Protein AF-A0A8I0L1C1-F1 (afdb_monomer)

Radius of gyration: 14.45 Å; Cα contacts (8 Å, |Δi|>4): 28; chains: 1; bounding box: 28×33×35 Å

Secondary structure (DSSP, 8-state):
-------HHHHHHHHT-SSS-HHHHHHHHHHHHHHHHHHSGGG--HHHHHHHHHHHHHHHHHHHHHHHHHH-

Nearest PDB structures (foldseek):
  8tkf-assembly1_A  TM=4.012E-01  e=1.934E+00  Homo sapiens

Sequence (72 aa):
MGEIKLNREDSMRILNSTDASPDARVIAAFAVMFFEAVEHADELDAETYAIAHKLLRMGASELDHAREQANG

pLDDT: mean 89.33, std 11.67, range [44.72, 97.69]

Mean predicted aligned error: 4.83 Å

Solvent-accessible surface area (backbone atoms only — not comparable to full-atom values): 4223 Å² total; per-residue (Å²): 130,79,84,79,68,92,44,62,68,54,17,51,52,36,52,72,39,90,84,49,52,69,69,55,30,51,55,15,48,54,47,38,51,51,56,53,51,64,74,43,55,91,74,56,52,76,65,58,50,53,50,54,55,49,51,54,52,52,54,52,52,53,54,51,51,55,51,50,66,75,74,109

Structure (mmCIF, N/CA/C/O backbone):
data_AF-A0A8I0L1C1-F1
#
_entry.id   AF-A0A8I0L1C1-F1
#
loop_
_atom_site.group_PDB
_atom_site.id
_atom_site.type_symbol
_atom_site.label_atom_id
_atom_site.label_alt_id
_atom_site.label_comp_id
_atom_site.label_asym_id
_atom_site.label_entity_id
_atom_site.label_seq_id
_atom_site.pdbx_PDB_ins_code
_atom_site.Cartn_x
_atom_site.Cartn_y
_atom_site.Cartn_z
_atom_site.occupancy
_atom_site.B_iso_or_equiv
_atom_site.auth_seq_id
_atom_site.auth_comp_id
_atom_site.auth_asym_id
_atom_site.auth_atom_id
_atom_site.pdbx_PDB_model_num
ATOM 1 N N . MET A 1 1 ? 3.643 -8.620 -19.989 1.00 44.72 1 MET A N 1
ATOM 2 C CA . MET A 1 1 ? 3.412 -8.520 -18.533 1.00 44.72 1 MET A CA 1
ATOM 3 C C . MET A 1 1 ? 2.603 -9.733 -18.128 1.00 44.72 1 MET A C 1
ATOM 5 O O . MET A 1 1 ? 1.543 -9.924 -18.707 1.00 44.72 1 MET A O 1
ATOM 9 N N . GLY A 1 2 ? 3.125 -10.595 -17.249 1.00 49.84 2 GLY A N 1
ATOM 10 C CA . GLY A 1 2 ? 2.301 -11.660 -16.669 1.00 49.84 2 GLY A CA 1
ATOM 11 C C . GLY A 1 2 ? 1.120 -11.028 -15.935 1.00 49.84 2 GLY A C 1
ATOM 12 O O . GLY A 1 2 ? 1.293 -9.967 -15.336 1.00 49.84 2 GLY A O 1
ATOM 13 N N . GLU A 1 3 ? -0.072 -11.616 -16.046 1.00 51.94 3 GLU A N 1
ATOM 14 C CA . GLU A 1 3 ? -1.264 -11.140 -15.339 1.00 51.94 3 GLU A CA 1
ATOM 15 C C . GLU A 1 3 ? -0.951 -10.994 -13.847 1.00 51.94 3 GLU A C 1
ATOM 17 O O . GLU A 1 3 ? -0.717 -11.983 -13.150 1.00 51.94 3 GLU A O 1
ATOM 22 N N . ILE A 1 4 ? -0.935 -9.756 -13.352 1.00 55.41 4 ILE A N 1
ATOM 23 C CA . ILE A 1 4 ? -0.865 -9.505 -11.917 1.00 55.41 4 ILE A CA 1
ATOM 24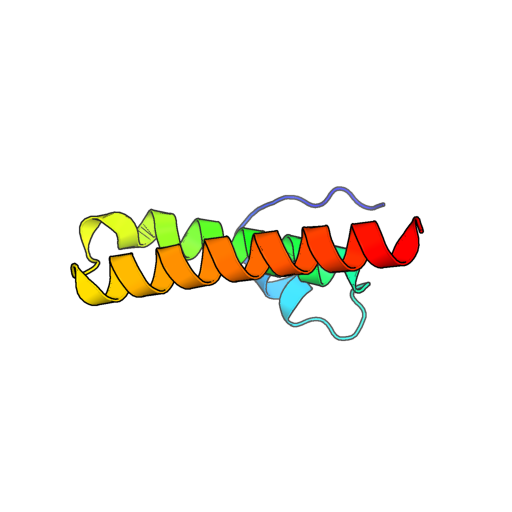 C C . ILE A 1 4 ? -2.239 -9.876 -11.366 1.00 55.41 4 ILE A C 1
ATOM 26 O O . ILE A 1 4 ? -3.198 -9.113 -11.484 1.00 55.41 4 ILE A O 1
ATOM 30 N N . LYS A 1 5 ? -2.352 -11.064 -10.775 1.00 64.19 5 LYS A N 1
ATOM 31 C CA . LYS A 1 5 ? -3.502 -11.397 -9.938 1.00 64.19 5 LYS A CA 1
ATOM 32 C C . LYS A 1 5 ? -3.365 -10.589 -8.650 1.00 64.19 5 LYS A C 1
ATOM 34 O O . LYS A 1 5 ? -2.565 -10.922 -7.785 1.00 64.19 5 LYS A O 1
ATOM 39 N N . LEU A 1 6 ? -4.108 -9.488 -8.551 1.00 71.50 6 LEU A N 1
ATOM 40 C CA . LEU A 1 6 ? -4.144 -8.627 -7.366 1.00 71.50 6 LEU A CA 1
ATOM 41 C C . LEU A 1 6 ? -4.853 -9.349 -6.210 1.00 71.50 6 LEU A C 1
ATOM 43 O O . LEU A 1 6 ? -6.033 -9.131 -5.951 1.00 71.50 6 LEU A O 1
ATOM 47 N N . ASN A 1 7 ? -4.134 -10.234 -5.526 1.00 89.75 7 ASN A N 1
ATOM 48 C CA . ASN A 1 7 ? -4.522 -10.790 -4.232 1.00 89.75 7 ASN A CA 1
ATOM 49 C C . ASN A 1 7 ? -3.412 -10.543 -3.200 1.00 89.75 7 ASN A C 1
ATOM 51 O O . ASN A 1 7 ? -2.279 -10.211 -3.561 1.00 89.75 7 ASN A O 1
ATOM 55 N N . ARG A 1 8 ? -3.745 -10.672 -1.911 1.00 90.19 8 ARG A N 1
ATOM 56 C CA . ARG A 1 8 ? -2.833 -10.345 -0.806 1.00 90.19 8 ARG A CA 1
ATOM 57 C C . ARG A 1 8 ? -1.545 -11.167 -0.843 1.00 90.19 8 ARG A C 1
ATOM 59 O O . ARG A 1 8 ? -0.465 -10.601 -0.708 1.00 90.19 8 ARG A O 1
ATOM 66 N N . GLU A 1 9 ? -1.655 -12.478 -1.042 1.00 92.62 9 GLU A N 1
ATOM 67 C CA . GLU A 1 9 ? -0.511 -13.394 -1.015 1.00 92.62 9 GLU A CA 1
ATOM 68 C C . GLU A 1 9 ? 0.476 -13.102 -2.152 1.00 92.62 9 GLU A C 1
ATOM 70 O O . GLU A 1 9 ? 1.675 -12.939 -1.919 1.00 92.62 9 GLU A O 1
ATOM 75 N N . ASP A 1 10 ? -0.031 -12.962 -3.376 1.00 92.75 10 ASP A N 1
ATOM 76 C CA . ASP A 1 10 ? 0.782 -12.655 -4.549 1.00 92.75 10 ASP A CA 1
ATOM 77 C C . ASP A 1 10 ? 1.417 -11.264 -4.428 1.00 92.75 10 ASP A C 1
ATOM 79 O O . ASP A 1 10 ? 2.590 -11.090 -4.761 1.00 92.75 10 ASP A O 1
ATOM 83 N N . SER A 1 11 ? 0.684 -10.289 -3.881 1.00 94.00 11 SER A N 1
ATOM 84 C CA . SER A 1 11 ? 1.202 -8.934 -3.655 1.00 94.00 11 SER A CA 1
ATOM 85 C C . SER A 1 11 ? 2.336 -8.935 -2.627 1.00 94.00 11 SER A C 1
ATOM 87 O O . SER A 1 11 ? 3.398 -8.370 -2.880 1.00 94.00 11 SER A O 1
ATOM 89 N N . MET A 1 12 ? 2.183 -9.650 -1.510 1.00 94.38 12 MET A N 1
ATOM 90 C CA . MET A 1 12 ? 3.264 -9.827 -0.534 1.00 94.38 12 MET A CA 1
ATOM 91 C C . MET A 1 12 ? 4.473 -10.541 -1.146 1.00 94.38 12 MET A C 1
ATOM 93 O O . MET A 1 12 ? 5.613 -10.148 -0.891 1.00 94.38 12 MET A O 1
ATOM 97 N N . ARG A 1 13 ? 4.256 -11.557 -1.991 1.00 94.50 13 ARG A N 1
ATOM 98 C CA . ARG A 1 13 ? 5.343 -12.269 -2.678 1.00 94.50 13 ARG A CA 1
ATOM 99 C C . ARG A 1 13 ? 6.123 -11.350 -3.620 1.00 94.50 13 ARG A C 1
ATOM 101 O O . ARG A 1 13 ? 7.350 -11.371 -3.608 1.00 94.50 13 ARG A O 1
ATOM 108 N N . ILE A 1 14 ? 5.428 -10.530 -4.411 1.00 94.81 14 ILE A N 1
ATOM 109 C CA . ILE A 1 14 ? 6.049 -9.569 -5.336 1.00 94.81 14 ILE A CA 1
ATOM 110 C C . ILE A 1 14 ? 6.801 -8.479 -4.566 1.00 94.81 14 ILE A C 1
ATOM 112 O O . ILE A 1 14 ? 7.932 -8.155 -4.925 1.00 94.81 14 ILE A O 1
ATOM 116 N N . LEU A 1 15 ? 6.211 -7.939 -3.496 1.00 93.69 15 LEU A N 1
ATOM 117 C CA . LEU A 1 15 ? 6.810 -6.867 -2.695 1.00 93.69 15 LEU A CA 1
ATOM 118 C C . LEU A 1 15 ? 8.170 -7.269 -2.100 1.00 93.69 15 LEU A C 1
ATOM 120 O O . LEU A 1 15 ? 9.090 -6.448 -2.053 1.00 93.69 15 LEU A O 1
ATOM 124 N N . ASN A 1 16 ? 8.289 -8.537 -1.696 1.00 94.19 16 ASN A N 1
ATOM 125 C CA . ASN A 1 16 ? 9.485 -9.116 -1.083 1.00 94.19 16 ASN A CA 1
ATOM 126 C C . ASN A 1 16 ? 10.460 -9.765 -2.087 1.00 94.19 16 ASN A 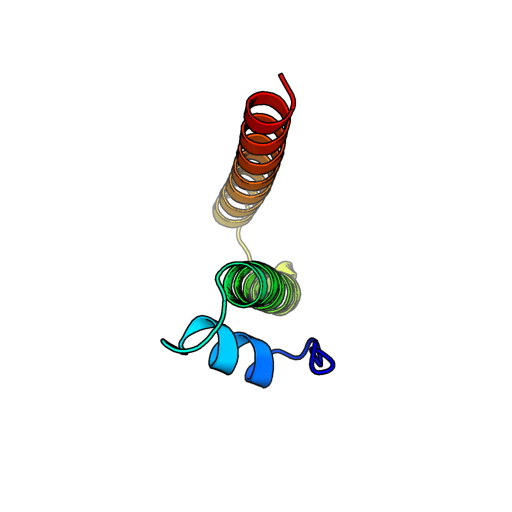C 1
ATOM 128 O O . ASN A 1 16 ? 11.506 -10.264 -1.678 1.00 94.19 16 ASN A O 1
ATOM 132 N N . SER A 1 17 ? 10.147 -9.777 -3.386 1.00 93.50 17 SER A N 1
ATOM 133 C CA . SER A 1 17 ? 11.024 -10.353 -4.410 1.00 93.50 17 SER A CA 1
ATOM 134 C C . SER A 1 17 ? 12.105 -9.363 -4.851 1.00 93.50 17 SER A C 1
ATOM 136 O O . SER A 1 17 ? 11.810 -8.219 -5.201 1.00 93.50 17 SER A O 1
ATOM 138 N N . THR A 1 18 ? 13.360 -9.819 -4.899 1.00 92.12 18 THR A N 1
ATOM 139 C CA . THR A 1 18 ? 14.489 -9.050 -5.454 1.00 92.12 18 THR A CA 1
ATOM 140 C C . THR A 1 18 ? 14.466 -8.977 -6.977 1.00 92.12 18 THR A C 1
ATOM 142 O O . THR A 1 18 ? 15.068 -8.074 -7.550 1.00 92.12 18 THR A O 1
ATOM 145 N N . ASP A 1 19 ? 13.750 -9.899 -7.622 1.00 93.81 19 ASP A N 1
ATOM 146 C CA . ASP A 1 19 ? 13.697 -10.031 -9.081 1.00 93.81 19 ASP A CA 1
ATOM 147 C C . ASP A 1 19 ? 12.499 -9.284 -9.689 1.00 93.81 19 ASP A C 1
ATOM 149 O O . ASP A 1 19 ? 12.343 -9.210 -10.910 1.00 93.81 19 ASP A O 1
ATOM 153 N N . ALA A 1 20 ? 11.619 -8.731 -8.849 1.00 92.75 20 ALA A N 1
ATOM 154 C CA . ALA A 1 20 ? 10.464 -7.973 -9.302 1.00 92.75 20 ALA A CA 1
ATOM 155 C C . ALA A 1 20 ? 10.878 -6.590 -9.827 1.00 92.75 20 ALA A C 1
ATOM 157 O O . ALA A 1 20 ? 11.601 -5.837 -9.170 1.00 92.75 20 ALA A O 1
ATOM 158 N N . SER A 1 21 ? 10.348 -6.218 -10.996 1.00 94.81 21 SER A N 1
ATOM 159 C CA . SER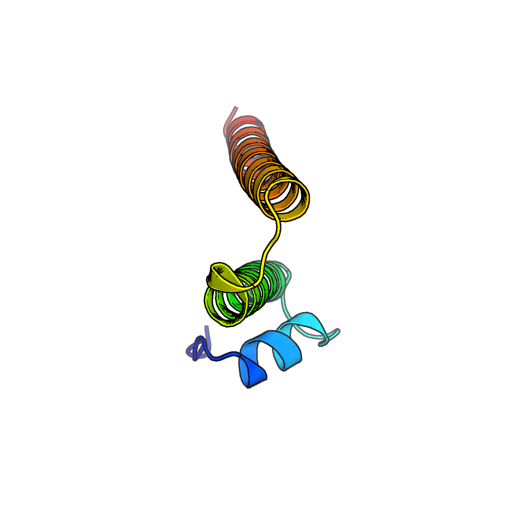 A 1 21 ? 10.516 -4.870 -11.551 1.00 94.81 21 SER A CA 1
ATOM 160 C C . SER A 1 21 ? 9.992 -3.798 -10.581 1.00 94.81 21 SER A C 1
ATOM 162 O O . SER A 1 21 ? 8.995 -4.066 -9.899 1.00 94.81 21 SER A O 1
ATOM 164 N N . PRO A 1 22 ? 10.559 -2.577 -10.578 1.00 91.75 22 PRO A N 1
ATOM 165 C CA . PRO A 1 22 ? 10.078 -1.471 -9.748 1.00 91.75 22 PRO A CA 1
ATOM 166 C C . PRO A 1 22 ? 8.563 -1.240 -9.843 1.00 91.75 22 PRO A C 1
ATOM 168 O O . PRO A 1 22 ? 7.899 -1.197 -8.812 1.00 91.75 22 PRO A O 1
ATOM 171 N N . ASP A 1 23 ? 7.999 -1.214 -11.053 1.00 92.06 23 ASP A N 1
ATOM 172 C CA . ASP A 1 23 ? 6.560 -1.007 -11.279 1.00 92.06 23 ASP A CA 1
ATOM 173 C C . ASP A 1 23 ? 5.704 -2.070 -10.575 1.00 92.06 23 ASP A C 1
ATOM 175 O O . ASP A 1 23 ? 4.745 -1.755 -9.870 1.00 92.06 23 ASP A O 1
ATOM 179 N N . ALA A 1 24 ? 6.084 -3.345 -10.711 1.00 92.56 24 ALA A N 1
ATOM 180 C CA . ALA A 1 24 ? 5.401 -4.454 -10.047 1.00 92.56 24 ALA A CA 1
ATOM 181 C C . ALA A 1 24 ? 5.483 -4.347 -8.517 1.00 92.56 24 ALA A C 1
ATOM 183 O O . ALA A 1 24 ? 4.498 -4.624 -7.834 1.00 92.56 24 ALA A O 1
ATOM 184 N N . ARG A 1 25 ? 6.628 -3.909 -7.975 1.00 93.38 25 ARG A N 1
ATOM 185 C CA . ARG A 1 25 ? 6.799 -3.692 -6.529 1.00 93.38 25 ARG A CA 1
ATOM 186 C C . ARG A 1 25 ? 5.937 -2.540 -6.019 1.00 93.38 25 ARG A C 1
ATOM 188 O O . ARG A 1 25 ? 5.352 -2.671 -4.948 1.00 93.38 25 ARG A O 1
ATOM 195 N N . VAL A 1 26 ? 5.813 -1.454 -6.784 1.00 92.44 26 VAL A N 1
ATOM 196 C CA . VAL A 1 26 ? 4.924 -0.330 -6.448 1.00 92.44 26 VAL A CA 1
ATOM 197 C C . VAL A 1 26 ? 3.468 -0.794 -6.430 1.00 92.44 26 VAL A C 1
ATOM 199 O O . VAL A 1 26 ? 2.792 -0.620 -5.420 1.00 92.44 26 VAL A O 1
ATOM 202 N N . ILE A 1 27 ? 2.996 -1.460 -7.489 1.00 92.69 27 ILE A N 1
ATOM 203 C CA . ILE A 1 27 ? 1.624 -1.995 -7.555 1.00 92.69 27 ILE A CA 1
ATOM 204 C C . ILE A 1 27 ? 1.349 -2.947 -6.382 1.00 92.69 27 ILE A C 1
ATOM 206 O O . ILE A 1 27 ? 0.312 -2.841 -5.727 1.00 92.69 27 ILE A O 1
ATOM 210 N N . ALA A 1 28 ? 2.291 -3.843 -6.082 1.00 94.25 28 ALA A N 1
ATOM 211 C CA . ALA A 1 28 ? 2.183 -4.774 -4.967 1.00 94.25 28 ALA A CA 1
ATOM 212 C C . ALA A 1 28 ? 2.101 -4.065 -3.605 1.00 94.25 28 ALA A C 1
ATOM 214 O O . ALA A 1 28 ? 1.282 -4.450 -2.774 1.00 94.25 28 ALA A O 1
ATOM 215 N N . ALA A 1 29 ? 2.890 -3.009 -3.381 1.00 93.38 29 ALA A N 1
ATOM 216 C CA . ALA A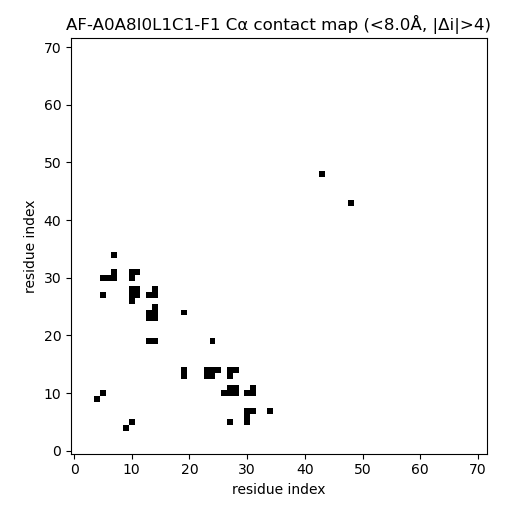 1 29 ? 2.834 -2.225 -2.148 1.00 93.38 29 ALA A CA 1
ATOM 217 C C . ALA A 1 29 ? 1.452 -1.584 -1.939 1.00 93.38 29 ALA A C 1
ATOM 219 O O . ALA A 1 29 ? 0.878 -1.695 -0.856 1.00 93.38 29 ALA A O 1
ATOM 220 N N . PHE A 1 30 ? 0.884 -0.973 -2.985 1.00 93.31 30 PHE A N 1
ATOM 221 C CA . PHE A 1 30 ? -0.457 -0.383 -2.920 1.00 93.31 30 PHE A CA 1
ATOM 222 C C . PHE A 1 30 ? -1.546 -1.435 -2.690 1.00 93.31 30 PHE A C 1
ATOM 224 O O . PHE A 1 30 ? -2.484 -1.186 -1.934 1.00 93.31 30 PHE A O 1
ATOM 231 N N . ALA A 1 31 ? -1.413 -2.617 -3.293 1.00 93.81 31 ALA A N 1
ATOM 232 C CA . ALA A 1 31 ? -2.345 -3.717 -3.078 1.00 93.81 31 ALA A CA 1
ATOM 233 C C . ALA A 1 31 ? -2.309 -4.228 -1.629 1.00 93.81 31 ALA A C 1
ATOM 235 O O . ALA A 1 31 ? -3.362 -4.380 -1.013 1.00 93.81 31 ALA A O 1
ATOM 236 N N . VAL A 1 32 ? -1.116 -4.439 -1.058 1.00 94.25 32 VAL A N 1
ATOM 237 C CA . VAL A 1 32 ? -0.954 -4.840 0.352 1.00 94.25 32 VAL A CA 1
ATOM 238 C C . VAL A 1 32 ? -1.564 -3.796 1.282 1.00 94.25 32 VAL A C 1
ATOM 240 O O . VAL A 1 32 ? -2.385 -4.145 2.123 1.00 94.25 32 VAL A O 1
ATOM 243 N N . MET A 1 33 ? -1.230 -2.519 1.082 1.00 93.38 33 MET A N 1
ATOM 244 C CA . MET A 1 33 ? -1.789 -1.414 1.862 1.00 93.38 33 MET A CA 1
ATOM 245 C C . MET A 1 33 ? -3.321 -1.384 1.795 1.00 93.38 33 MET A C 1
ATOM 247 O O . MET A 1 33 ? -3.968 -1.234 2.826 1.00 93.38 33 MET A O 1
ATOM 251 N N . PHE A 1 34 ? -3.908 -1.535 0.603 1.00 92.31 34 PHE A N 1
ATOM 252 C CA . PHE A 1 34 ? -5.361 -1.586 0.439 1.00 92.31 34 PHE A CA 1
ATOM 253 C C . PHE A 1 34 ? -5.980 -2.741 1.230 1.00 92.31 34 PHE A C 1
ATOM 255 O O . PHE A 1 34 ? -6.940 -2.530 1.967 1.00 92.31 34 PHE A O 1
ATOM 262 N N . PHE A 1 35 ? -5.428 -3.951 1.099 1.00 94.06 35 PHE A N 1
ATOM 263 C CA . PHE A 1 35 ? -5.967 -5.110 1.801 1.00 94.06 35 PHE A CA 1
ATOM 264 C C . PHE A 1 35 ? -5.845 -4.984 3.320 1.00 94.06 35 PHE A C 1
ATOM 266 O O . PHE A 1 35 ? -6.753 -5.430 4.010 1.00 94.06 35 PHE A O 1
ATOM 273 N N . GLU A 1 36 ? -4.756 -4.413 3.832 1.00 93.56 36 GLU A N 1
ATOM 274 C CA . GLU A 1 36 ? -4.567 -4.187 5.269 1.00 93.56 36 GLU A CA 1
ATOM 275 C C . GLU A 1 36 ? -5.556 -3.139 5.798 1.00 93.56 36 GLU A C 1
ATOM 277 O O . GLU A 1 36 ? -6.253 -3.358 6.786 1.00 93.56 36 GLU A O 1
ATOM 282 N N . ALA A 1 37 ? -5.670 -2.011 5.089 1.00 91.69 37 ALA A N 1
ATOM 283 C CA . ALA A 1 37 ? -6.536 -0.909 5.485 1.00 91.69 37 ALA A CA 1
ATOM 284 C C . ALA A 1 37 ? -8.017 -1.304 5.489 1.00 91.69 37 ALA A C 1
ATOM 286 O O . ALA A 1 37 ?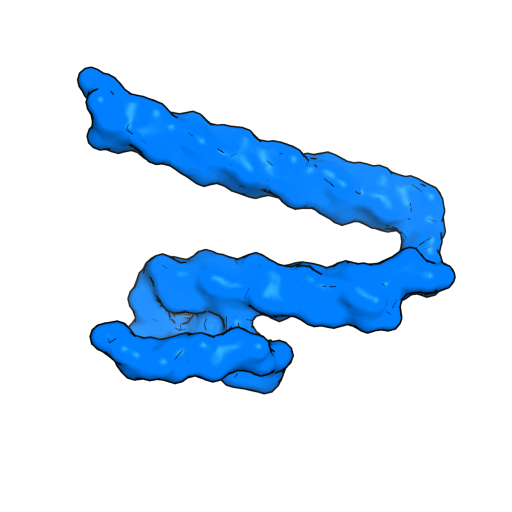 -8.754 -0.868 6.365 1.00 91.69 37 ALA A O 1
ATOM 287 N N . VAL A 1 38 ? -8.458 -2.114 4.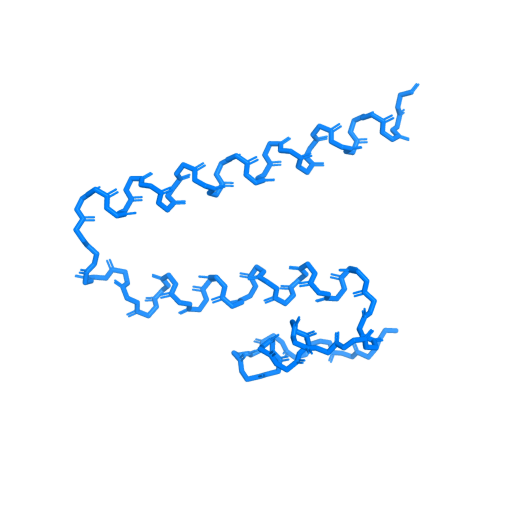520 1.00 91.38 38 VAL A N 1
ATOM 288 C CA . VAL A 1 38 ? -9.854 -2.572 4.444 1.00 91.38 38 VAL A CA 1
ATOM 289 C C . VAL A 1 38 ? -10.162 -3.642 5.488 1.00 91.38 38 VAL A C 1
ATOM 291 O O . VAL A 1 38 ? -11.261 -3.627 6.031 1.00 91.38 38 VAL A O 1
ATOM 294 N N . GLU A 1 39 ? -9.230 -4.553 5.784 1.00 94.19 39 GLU A N 1
ATOM 295 C CA . GLU A 1 39 ? -9.463 -5.595 6.796 1.00 94.19 39 GLU A CA 1
ATOM 296 C C . GLU A 1 39 ? -9.629 -5.011 8.200 1.00 94.19 39 GLU A C 1
ATOM 298 O O . GLU A 1 39 ? -10.501 -5.458 8.938 1.00 94.19 39 GLU A O 1
ATOM 303 N N . HIS A 1 40 ? -8.844 -3.988 8.541 1.00 94.44 40 HIS A N 1
ATOM 304 C CA . HIS A 1 40 ? -8.823 -3.411 9.886 1.00 94.44 40 HIS A CA 1
ATOM 305 C C . HIS A 1 40 ? -9.562 -2.074 10.005 1.00 94.44 40 HIS A C 1
ATOM 307 O O . HIS A 1 40 ? -9.469 -1.426 11.044 1.00 94.44 40 HIS A O 1
ATOM 313 N N . ALA A 1 41 ? -10.297 -1.636 8.974 1.00 90.75 41 ALA A N 1
ATOM 314 C CA . ALA A 1 41 ? -10.902 -0.299 8.921 1.00 90.75 41 ALA A CA 1
ATOM 315 C C . ALA A 1 41 ? -11.752 0.042 10.159 1.00 90.75 41 ALA A C 1
ATOM 317 O O . ALA A 1 41 ? -11.662 1.156 10.676 1.00 90.75 41 ALA A O 1
ATOM 318 N N . ASP A 1 42 ? -12.535 -0.924 10.643 1.00 93.94 42 ASP A N 1
ATOM 319 C CA . ASP A 1 42 ? -13.442 -0.756 11.786 1.00 93.94 42 ASP A CA 1
ATOM 320 C C . ASP A 1 42 ? -12.725 -0.837 13.150 1.00 93.94 42 ASP A C 1
ATOM 322 O O . ASP A 1 42 ? -13.320 -0.542 14.187 1.00 93.94 42 ASP A O 1
ATOM 326 N N . GLU A 1 43 ? -11.449 -1.228 13.161 1.00 95.88 43 GLU A N 1
ATOM 327 C CA . GLU A 1 43 ? -10.621 -1.405 14.361 1.00 95.88 43 GLU A CA 1
ATOM 328 C C . GLU A 1 43 ? -9.673 -0.219 14.606 1.00 95.88 43 GLU A C 1
ATOM 330 O O . GLU A 1 43 ? -9.063 -0.122 15.673 1.00 95.88 43 GLU A O 1
ATOM 335 N N . LEU A 1 44 ? -9.538 0.693 13.635 1.00 94.69 44 LEU A N 1
ATOM 336 C CA . LEU A 1 44 ? -8.630 1.832 13.735 1.00 94.69 44 LEU A CA 1
ATOM 337 C C . LEU A 1 44 ? -9.164 2.902 14.690 1.00 94.69 44 LEU A C 1
ATOM 339 O O . LEU A 1 44 ? -10.309 3.349 14.592 1.00 94.69 44 LEU A O 1
ATOM 343 N N . ASP A 1 45 ? -8.290 3.404 15.560 1.00 97.44 45 ASP A N 1
ATOM 344 C CA . ASP A 1 45 ? -8.568 4.632 16.294 1.00 97.44 45 ASP A CA 1
ATOM 345 C C . ASP A 1 45 ? -8.459 5.879 15.393 1.00 97.44 45 ASP A C 1
ATOM 347 O O . ASP A 1 45 ? -7.925 5.858 14.276 1.00 97.44 45 ASP A O 1
ATOM 351 N N . ALA A 1 46 ? -8.992 7.001 15.885 1.00 95.88 46 ALA A N 1
ATOM 352 C CA . ALA A 1 46 ? -9.055 8.246 15.122 1.00 95.88 46 ALA A CA 1
ATOM 353 C C . ALA A 1 46 ? -7.666 8.792 14.735 1.00 95.88 46 ALA A C 1
ATOM 355 O O . ALA A 1 46 ? -7.528 9.430 13.689 1.00 95.88 46 ALA A O 1
ATOM 356 N N . GLU A 1 47 ? -6.645 8.553 15.561 1.00 97.69 47 GLU A N 1
ATOM 357 C CA . GLU A 1 47 ? -5.277 9.004 15.300 1.00 97.69 47 GLU A CA 1
ATOM 358 C C . GLU A 1 47 ? -4.642 8.193 14.164 1.00 97.69 47 GLU A C 1
ATOM 360 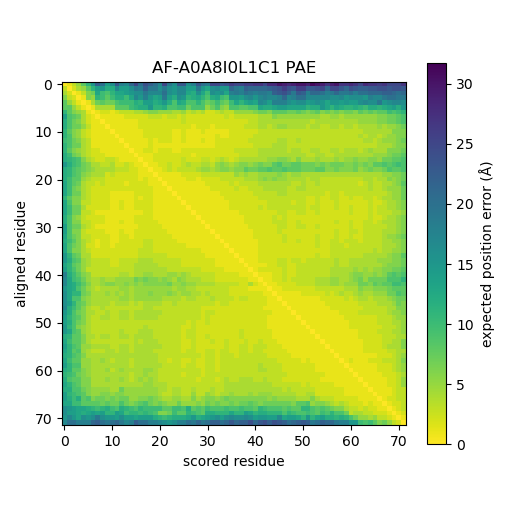O O . GLU A 1 47 ? -4.145 8.765 13.190 1.00 97.69 47 GLU A O 1
ATOM 365 N N . THR A 1 48 ? -4.737 6.867 14.234 1.00 95.88 48 THR A N 1
ATOM 366 C CA . THR A 1 48 ? -4.228 5.940 13.220 1.00 95.88 48 THR A CA 1
ATOM 367 C C . THR A 1 48 ? -4.928 6.163 11.884 1.00 95.88 48 THR A C 1
ATOM 369 O O . THR A 1 48 ? -4.264 6.258 10.848 1.00 95.88 48 THR A O 1
ATOM 372 N N . TYR A 1 49 ? -6.250 6.357 11.900 1.00 93.44 49 TYR A N 1
ATOM 373 C CA . TYR A 1 49 ? -7.023 6.715 10.711 1.00 93.44 49 TYR A CA 1
ATOM 374 C C . TYR A 1 49 ? -6.513 8.014 10.064 1.00 93.44 49 TYR A C 1
ATOM 376 O O . TYR A 1 49 ? -6.293 8.075 8.849 1.00 93.44 49 TYR A O 1
ATOM 384 N N . ALA A 1 50 ? -6.268 9.058 10.864 1.00 95.88 50 ALA A N 1
ATOM 385 C CA . ALA A 1 50 ? -5.755 10.333 10.366 1.00 95.88 50 ALA A CA 1
ATOM 386 C C . ALA A 1 50 ? -4.342 10.206 9.766 1.00 95.88 50 ALA A C 1
ATOM 388 O O . ALA A 1 50 ? -4.061 10.789 8.712 1.00 95.88 50 ALA A O 1
ATOM 389 N N . ILE A 1 51 ? -3.463 9.424 10.400 1.00 96.56 51 ILE A N 1
ATOM 390 C CA . ILE A 1 51 ? -2.106 9.155 9.905 1.00 96.56 51 ILE A CA 1
ATOM 391 C C . ILE A 1 51 ? -2.156 8.392 8.577 1.00 96.56 51 ILE A C 1
ATOM 393 O O . ILE A 1 51 ? -1.515 8.819 7.613 1.00 96.56 51 ILE A O 1
ATOM 397 N N . ALA A 1 52 ? -2.946 7.318 8.492 1.00 94.12 52 ALA A N 1
ATOM 398 C CA . ALA A 1 52 ? -3.100 6.526 7.273 1.00 94.12 52 ALA A CA 1
ATOM 399 C C . ALA A 1 52 ? -3.577 7.396 6.096 1.00 94.12 52 ALA A C 1
ATOM 401 O O . ALA A 1 52 ? -2.975 7.394 5.019 1.00 94.12 52 ALA A O 1
ATOM 402 N N . HIS A 1 53 ? -4.589 8.238 6.322 1.00 94.00 53 HIS A N 1
ATOM 403 C CA . HIS A 1 53 ? -5.068 9.180 5.310 1.00 94.00 53 HIS A CA 1
ATOM 404 C C . HIS A 1 53 ? -4.023 10.210 4.881 1.00 94.00 53 HIS A C 1
ATOM 406 O O . HIS A 1 53 ? -3.957 10.567 3.700 1.00 94.00 53 HIS A O 1
ATOM 412 N N . LYS A 1 54 ? -3.215 10.713 5.818 1.00 95.88 54 LYS A N 1
ATOM 413 C CA . LYS A 1 54 ? -2.136 11.651 5.500 1.00 95.88 54 LYS A CA 1
ATOM 414 C C . LYS A 1 54 ? -1.085 10.994 4.606 1.00 95.88 54 LYS A C 1
ATOM 416 O O . LYS A 1 54 ? -0.702 11.592 3.602 1.00 95.88 54 LYS A O 1
ATOM 421 N N . LEU A 1 55 ? -0.664 9.774 4.935 1.00 94.81 55 LEU A N 1
ATOM 422 C CA . LEU A 1 55 ? 0.318 9.021 4.151 1.00 94.81 55 LEU A CA 1
ATOM 423 C C . LEU A 1 55 ? -0.177 8.750 2.728 1.00 94.81 55 LEU A C 1
ATOM 425 O O . LEU A 1 55 ? 0.571 8.977 1.780 1.00 94.81 55 LEU A O 1
ATOM 429 N N . LEU A 1 56 ? -1.447 8.367 2.566 1.00 92.88 56 LEU A N 1
ATOM 430 C CA . LEU A 1 56 ? -2.071 8.189 1.250 1.00 92.88 56 LEU A CA 1
ATOM 431 C C . LEU A 1 56 ? -1.981 9.455 0.388 1.00 92.88 56 LEU A C 1
ATOM 433 O O . LEU A 1 56 ? -1.587 9.394 -0.775 1.00 92.88 56 LEU A O 1
ATOM 437 N N . ARG A 1 57 ? -2.320 10.614 0.965 1.00 94.62 57 ARG A N 1
ATOM 438 C CA . ARG A 1 57 ? -2.276 11.901 0.252 1.00 94.62 57 ARG A CA 1
ATOM 439 C C . ARG A 1 57 ? -0.852 12.306 -0.117 1.00 94.62 57 ARG A C 1
ATOM 441 O O . ARG A 1 57 ? -0.632 12.765 -1.232 1.00 94.62 57 ARG A O 1
ATOM 448 N N . MET A 1 58 ? 0.098 12.134 0.803 1.00 95.44 58 MET A N 1
ATOM 449 C CA . MET A 1 58 ? 1.510 12.423 0.540 1.00 95.44 58 MET A CA 1
ATOM 450 C C . MET A 1 58 ? 2.056 11.524 -0.572 1.00 95.44 58 MET A C 1
ATOM 452 O O . MET A 1 58 ? 2.666 12.027 -1.507 1.00 95.44 58 MET A O 1
ATOM 456 N N . GLY A 1 59 ? 1.779 10.218 -0.514 1.00 91.81 59 GLY A N 1
ATOM 457 C CA . GLY A 1 59 ? 2.208 9.269 -1.541 1.00 91.81 59 GLY A CA 1
ATOM 458 C C . GLY A 1 59 ? 1.663 9.612 -2.928 1.00 91.81 59 GLY A C 1
ATOM 459 O O . GLY A 1 59 ? 2.421 9.611 -3.891 1.00 91.81 59 GLY A O 1
ATOM 460 N N . ALA A 1 60 ? 0.377 9.964 -3.031 1.00 92.38 60 ALA A N 1
ATOM 461 C CA . ALA A 1 60 ? -0.216 10.410 -4.293 1.00 92.38 60 ALA A CA 1
ATOM 462 C C . ALA A 1 60 ? 0.453 11.690 -4.825 1.00 92.38 60 ALA A C 1
ATOM 464 O O . ALA A 1 60 ? 0.858 11.731 -5.983 1.00 92.38 60 ALA A O 1
ATOM 465 N N . SER A 1 61 ? 0.642 12.695 -3.962 1.00 94.75 61 SER A N 1
ATOM 466 C CA . SER A 1 61 ? 1.265 13.967 -4.346 1.00 94.75 61 SER A CA 1
ATOM 467 C C . SER A 1 61 ? 2.688 13.793 -4.880 1.00 94.75 61 SER A C 1
ATOM 469 O O . SER A 1 61 ? 3.051 14.442 -5.855 1.00 94.75 61 SER A O 1
ATOM 471 N N . GLU A 1 62 ? 3.498 12.928 -4.268 1.00 94.00 62 GLU A N 1
ATOM 472 C CA . GLU A 1 62 ? 4.872 12.687 -4.726 1.00 94.00 62 GLU A CA 1
ATOM 473 C C . GLU A 1 62 ? 4.919 11.958 -6.077 1.00 94.00 62 GL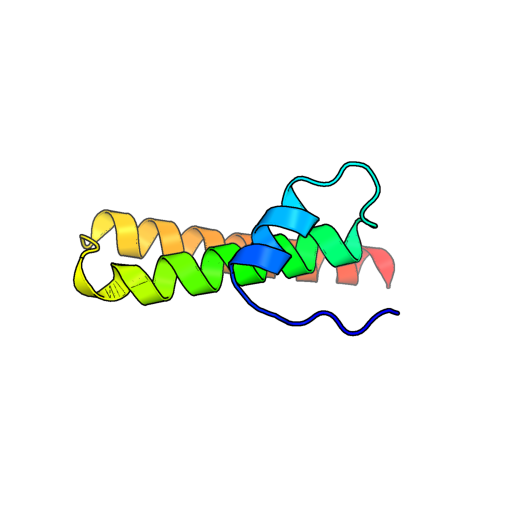U A C 1
ATOM 475 O O . GLU A 1 62 ? 5.787 12.248 -6.901 1.00 94.00 62 GLU A O 1
ATOM 480 N N . LEU A 1 63 ? 3.973 11.050 -6.347 1.00 91.56 63 LEU A N 1
ATOM 481 C CA . LEU A 1 63 ? 3.858 10.404 -7.659 1.00 91.56 63 LEU A CA 1
ATOM 482 C C . LEU A 1 63 ? 3.486 11.411 -8.755 1.00 91.56 63 LEU A C 1
ATOM 484 O O . LEU A 1 63 ? 4.065 11.368 -9.844 1.00 91.56 63 LEU A O 1
ATOM 488 N N . ASP A 1 64 ? 2.560 12.323 -8.459 1.00 93.81 64 ASP A N 1
ATOM 489 C CA . ASP A 1 64 ? 2.162 13.386 -9.382 1.00 93.81 64 ASP A CA 1
ATOM 490 C C . ASP A 1 64 ? 3.331 14.348 -9.646 1.00 93.81 64 ASP A C 1
ATOM 492 O O . ASP A 1 64 ? 3.684 14.573 -10.804 1.00 93.81 64 ASP A O 1
ATOM 496 N N . HIS A 1 65 ? 4.017 14.822 -8.597 1.00 93.88 65 HIS A N 1
ATOM 497 C CA . HIS A 1 65 ? 5.204 15.675 -8.735 1.00 93.88 65 HIS A CA 1
ATOM 498 C C . HIS A 1 65 ? 6.314 15.009 -9.560 1.00 93.88 65 HIS A C 1
ATOM 500 O O . HIS A 1 65 ? 6.888 15.638 -10.451 1.00 93.88 65 HIS A O 1
ATOM 506 N N . ALA A 1 66 ? 6.619 13.732 -9.302 1.00 90.88 66 ALA A N 1
ATOM 507 C CA . ALA A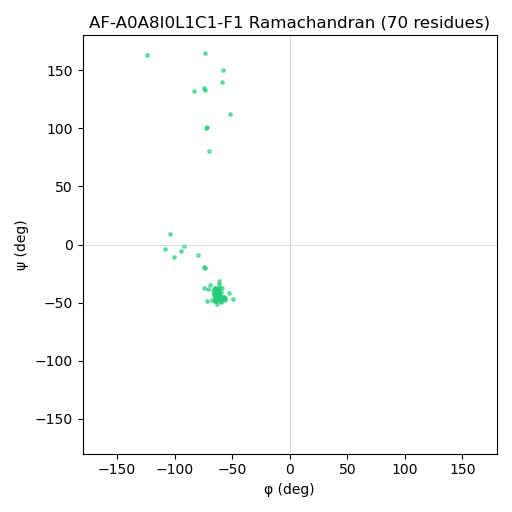 1 66 ? 7.629 12.997 -10.062 1.00 90.88 66 ALA A CA 1
ATOM 508 C C . ALA A 1 66 ? 7.252 12.883 -11.549 1.00 90.88 66 ALA A C 1
ATOM 510 O O . ALA A 1 66 ? 8.110 12.978 -12.429 1.00 90.88 66 ALA A O 1
ATOM 511 N N . ARG A 1 67 ? 5.958 12.718 -11.845 1.00 89.81 67 ARG A N 1
ATOM 512 C CA . ARG A 1 67 ? 5.443 12.670 -13.215 1.00 89.81 67 ARG A CA 1
ATOM 513 C C . ARG A 1 67 ? 5.484 14.033 -13.900 1.00 89.81 67 ARG A C 1
ATOM 515 O O . ARG A 1 67 ? 5.774 14.087 -15.093 1.00 89.81 67 ARG A O 1
ATOM 522 N N . GLU A 1 68 ? 5.193 15.116 -13.192 1.00 90.69 68 GLU A N 1
ATOM 523 C CA . GLU A 1 68 ? 5.302 16.477 -13.726 1.00 90.69 68 GLU A CA 1
ATOM 524 C C . GLU A 1 68 ? 6.757 16.821 -14.067 1.00 90.69 68 GLU A C 1
ATOM 526 O O . GLU A 1 68 ? 7.024 17.283 -15.173 1.00 90.69 68 GLU A O 1
ATOM 531 N N . GLN A 1 69 ? 7.708 16.495 -13.183 1.00 84.25 69 GLN A N 1
ATOM 532 C CA . GLN A 1 69 ? 9.145 16.681 -13.431 1.00 84.25 69 GLN A CA 1
ATOM 533 C C . GLN A 1 69 ? 9.667 15.871 -14.623 1.00 84.25 69 GLN A C 1
ATOM 535 O O . GLN A 1 69 ? 10.564 16.324 -15.323 1.00 84.25 69 GLN A O 1
ATOM 540 N N . ALA A 1 70 ? 9.127 14.673 -14.860 1.00 79.06 70 ALA A N 1
ATOM 541 C CA . ALA A 1 70 ? 9.535 13.835 -15.986 1.00 79.06 70 ALA A CA 1
ATOM 542 C C . ALA A 1 70 ? 8.998 14.323 -17.348 1.00 79.06 70 ALA A C 1
ATOM 544 O O . ALA A 1 70 ? 9.522 13.913 -18.383 1.00 79.06 70 ALA A O 1
ATOM 545 N N . ASN A 1 71 ? 7.944 15.150 -17.359 1.00 74.62 71 ASN A N 1
ATOM 546 C CA . ASN A 1 71 ? 7.271 15.627 -18.574 1.00 74.62 71 ASN A CA 1
ATOM 547 C C . ASN A 1 71 ? 7.525 17.116 -18.890 1.00 74.62 71 ASN A C 1
ATOM 549 O O . ASN A 1 71 ? 7.018 17.595 -19.908 1.00 74.62 71 ASN A O 1
ATOM 553 N N . GLY A 1 72 ? 8.245 17.841 -18.026 1.00 55.84 72 GLY A N 1
ATOM 554 C CA . GLY A 1 72 ? 8.637 19.247 -18.203 1.00 55.84 72 GLY A CA 1
ATOM 555 C C . GLY A 1 72 ? 10.079 19.398 -18.662 1.00 55.84 72 GLY A C 1
ATOM 556 O O . GLY A 1 72 ? 10.330 20.334 -19.452 1.00 55.84 72 GLY A O 1
#

Foldseek 3Di:
DPDQPLDQVSLVVLCPDPPHDPVSNVVSVVSNLVVVCVVCVVVDDPVRVVVSVVVVVVVVVVVVVVVVVVVD